Protein AF-A0A418XH33-F1 (afdb_monomer_lite)

Organism: NCBI:txid2338368

InterPro domains:
  IPR011990 Tetratricopeptide-like helical domain superfamily [G3DSA:1.25.40.10] (2-178)
  IPR011990 Tetratricopeptide-like helical domain superfamily [SSF48452] (6-177)
  IPR012944 RagB/SusD domain [PF07980] (113-177)

Sequence (178 aa):
GDNGSNGASCEALLPLMQDGDKTQGYGGSMFFVAALWDATMQTVTDKDAATTANTWSGMRVRPQFVEKFFTDPKVVVNKKASEIRAMNVDDRAILWGKGNSDGDRTLEIGANDKFVKGIATPKWNNNYSNGGTPHDSYNVDIDFFLFRVDEAYLNAAEAEMHLNGESSAKAKKYIDAL

Structure (mmCIF, N/CA/C/O backbone):
data_AF-A0A418XH33-F1
#
_entry.id   AF-A0A418XH33-F1
#
loop_
_atom_site.group_PDB
_atom_site.id
_atom_site.type_symbol
_atom_site.label_atom_id
_atom_site.label_alt_id
_atom_site.label_comp_id
_atom_site.label_asym_id
_atom_site.label_entity_id
_atom_site.label_seq_id
_atom_site.pdbx_PDB_ins_code
_atom_site.Cartn_x
_atom_site.Cartn_y
_atom_site.Cartn_z
_atom_site.occupancy
_atom_site.B_iso_or_equiv
_atom_site.auth_seq_id
_atom_site.auth_comp_id
_atom_site.auth_asym_id
_atom_site.auth_atom_id
_atom_site.pdbx_PDB_model_num
ATOM 1 N N . GLY A 1 1 ? -9.262 -7.742 -12.848 1.00 84.25 1 GLY A N 1
ATOM 2 C CA . GLY A 1 1 ? -8.398 -8.740 -12.173 1.00 84.25 1 GLY A CA 1
ATOM 3 C C . GLY A 1 1 ? -9.181 -9.681 -11.281 1.00 84.25 1 GLY A C 1
ATOM 4 O O . GLY A 1 1 ? -10.367 -9.882 -11.516 1.00 84.25 1 GLY A O 1
ATOM 5 N N . ASP A 1 2 ? -8.547 -10.263 -10.257 1.00 90.31 2 ASP A N 1
ATOM 6 C CA . ASP A 1 2 ? -9.192 -11.227 -9.347 1.00 90.31 2 ASP A CA 1
ATOM 7 C C . ASP A 1 2 ? -9.910 -10.577 -8.144 1.00 90.31 2 ASP A C 1
ATOM 9 O O . ASP A 1 2 ? -10.606 -11.283 -7.409 1.00 90.31 2 ASP A O 1
ATOM 13 N N . ASN A 1 3 ? -9.818 -9.246 -7.979 1.00 88.81 3 ASN A N 1
ATOM 14 C CA . ASN A 1 3 ? -10.439 -8.471 -6.890 1.00 88.81 3 ASN A CA 1
ATOM 15 C C . ASN A 1 3 ? -11.944 -8.742 -6.707 1.00 88.81 3 ASN A C 1
ATOM 17 O O . ASN A 1 3 ? -12.421 -8.798 -5.577 1.00 88.81 3 ASN A O 1
ATOM 21 N N . GLY A 1 4 ? -12.685 -8.943 -7.802 1.00 86.00 4 GLY A N 1
ATOM 22 C CA . GLY A 1 4 ? -14.125 -9.235 -7.779 1.00 86.00 4 GLY A CA 1
ATOM 23 C C . GLY A 1 4 ? -14.492 -10.699 -7.498 1.00 86.00 4 GLY A C 1
ATOM 24 O O . GLY A 1 4 ? -15.671 -11.026 -7.434 1.00 86.00 4 GLY A O 1
ATOM 25 N N . SER A 1 5 ? -13.505 -11.589 -7.362 1.00 85.56 5 SER A N 1
ATOM 26 C CA . SER A 1 5 ? -13.711 -13.044 -7.230 1.00 85.56 5 SER A CA 1
ATOM 27 C C . SER A 1 5 ? -13.022 -13.671 -6.017 1.00 85.56 5 SER A C 1
ATOM 29 O O . SER A 1 5 ? -13.222 -14.851 -5.732 1.00 85.56 5 SER A O 1
ATOM 31 N N . ASN A 1 6 ? -12.206 -12.895 -5.304 1.00 84.25 6 ASN A N 1
ATOM 32 C CA . ASN A 1 6 ? -11.509 -13.320 -4.097 1.00 84.25 6 ASN A CA 1
ATOM 33 C C . ASN A 1 6 ? -12.157 -12.691 -2.846 1.00 84.25 6 ASN A C 1
ATOM 35 O O . ASN A 1 6 ? -13.161 -11.978 -2.934 1.00 84.25 6 ASN A O 1
ATOM 39 N N . GLY A 1 7 ? -11.584 -12.948 -1.667 1.00 84.00 7 GLY A N 1
ATOM 40 C CA . GLY A 1 7 ? -12.094 -12.418 -0.395 1.00 84.00 7 GLY A CA 1
ATOM 41 C C . GLY A 1 7 ? -12.170 -10.885 -0.314 1.00 84.00 7 GLY A C 1
ATOM 42 O O . GLY A 1 7 ? -12.906 -10.373 0.523 1.00 84.00 7 GLY A O 1
ATOM 43 N N . ALA A 1 8 ? -11.482 -10.147 -1.195 1.00 88.12 8 ALA A N 1
ATOM 44 C CA . ALA A 1 8 ? -11.534 -8.685 -1.235 1.00 88.12 8 ALA A CA 1
ATOM 45 C C . ALA A 1 8 ? -12.908 -8.150 -1.683 1.00 88.12 8 ALA A C 1
ATOM 47 O O . ALA A 1 8 ? -13.309 -7.060 -1.276 1.00 88.12 8 ALA A O 1
ATOM 48 N N . SER A 1 9 ? -13.661 -8.931 -2.467 1.00 88.88 9 SER A N 1
ATOM 49 C CA . SER A 1 9 ? -15.021 -8.579 -2.903 1.00 88.88 9 SER A CA 1
ATOM 50 C C . SER A 1 9 ? -16.009 -8.416 -1.740 1.00 88.88 9 SER A C 1
ATOM 52 O O . SER A 1 9 ? -16.949 -7.635 -1.847 1.00 88.88 9 SER A O 1
ATOM 54 N N . CYS A 1 10 ? -15.773 -9.088 -0.607 1.00 90.44 10 CYS A N 1
ATOM 55 C CA . CYS A 1 10 ? -16.595 -8.954 0.597 1.00 90.44 10 CYS A CA 1
ATOM 56 C C . CYS A 1 10 ? -16.446 -7.582 1.272 1.00 90.44 10 CYS A C 1
ATOM 58 O O . CYS A 1 10 ? -17.305 -7.188 2.057 1.00 90.44 10 CYS A O 1
ATOM 60 N N . GLU A 1 11 ? -15.350 -6.875 0.997 1.00 92.31 11 GLU A N 1
ATOM 61 C CA . GLU A 1 11 ? -15.029 -5.594 1.621 1.00 92.31 11 GLU A CA 1
ATOM 62 C C . GLU A 1 11 ? -15.257 -4.399 0.678 1.00 92.31 11 GLU A C 1
ATOM 64 O O . GLU A 1 11 ? -15.454 -3.272 1.131 1.00 92.31 11 GLU A O 1
ATOM 69 N N . ALA A 1 12 ? -15.238 -4.628 -0.638 1.00 94.00 12 ALA A N 1
ATOM 70 C CA . ALA A 1 12 ? -15.395 -3.593 -1.654 1.00 94.00 12 ALA A CA 1
ATOM 71 C C . ALA A 1 12 ? -16.868 -3.178 -1.821 1.00 94.00 12 ALA A C 1
ATOM 73 O O . ALA A 1 12 ? -17.636 -3.834 -2.522 1.00 94.00 12 ALA A O 1
ATOM 74 N N . LEU A 1 13 ? -17.258 -2.051 -1.218 1.00 94.50 13 LEU A N 1
ATOM 75 C CA . LEU A 1 13 ? -18.619 -1.510 -1.336 1.00 94.50 13 LEU A CA 1
ATOM 76 C C . LEU A 1 13 ? -18.838 -0.769 -2.659 1.00 94.50 13 LEU A C 1
ATOM 78 O O . LEU A 1 13 ? -19.911 -0.859 -3.252 1.00 94.50 13 LEU A O 1
ATOM 82 N N . LEU A 1 14 ? -17.824 -0.033 -3.122 1.00 96.19 14 LEU A N 1
ATOM 83 C CA . LEU A 1 14 ? -17.845 0.656 -4.411 1.00 96.19 14 LEU A CA 1
ATOM 84 C C . LEU A 1 14 ? -16.472 0.550 -5.090 1.00 96.19 14 LEU A C 1
ATOM 86 O O . LEU A 1 14 ? -15.608 1.399 -4.857 1.00 96.19 14 LEU A O 1
ATOM 90 N N . PRO A 1 15 ? -16.242 -0.484 -5.915 1.00 95.19 15 PRO A N 1
ATOM 91 C CA . PRO A 1 15 ? -15.037 -0.586 -6.724 1.00 95.19 15 PRO A CA 1
ATOM 92 C C . PRO A 1 15 ? -15.162 0.245 -8.008 1.00 95.19 15 PRO A C 1
ATOM 94 O O . PRO A 1 15 ? -16.130 0.128 -8.760 1.00 95.19 15 PRO A O 1
ATOM 97 N N . LEU A 1 16 ? -14.147 1.057 -8.297 1.00 95.50 16 LEU A N 1
ATOM 98 C CA . LEU A 1 16 ? -13.911 1.593 -9.632 1.00 95.50 16 LEU A CA 1
ATOM 99 C C . LEU A 1 16 ? -13.116 0.546 -10.403 1.00 95.50 16 LEU A C 1
ATOM 101 O O . LEU A 1 16 ? -11.919 0.361 -10.164 1.00 95.50 16 LEU A O 1
ATOM 105 N N . MET A 1 17 ? -13.816 -0.164 -11.284 1.00 94.94 17 MET A N 1
ATOM 106 C CA . MET A 1 17 ? -13.242 -1.297 -11.997 1.00 94.94 17 MET A CA 1
ATOM 107 C C . MET A 1 17 ? -12.142 -0.847 -12.959 1.00 94.94 17 MET A C 1
ATOM 109 O O . MET A 1 17 ? -12.315 0.127 -13.699 1.00 94.94 17 MET A O 1
ATOM 113 N N . GLN A 1 18 ? -11.025 -1.562 -12.961 1.00 95.69 18 GLN A N 1
ATOM 114 C CA . GLN A 1 18 ? -9.922 -1.390 -13.903 1.00 95.69 18 GLN A CA 1
ATOM 115 C C . GLN A 1 18 ? -9.608 -2.736 -14.552 1.00 95.69 18 GLN A C 1
ATOM 117 O O . GLN A 1 18 ? -9.785 -3.796 -13.953 1.00 95.69 18 GLN A O 1
ATOM 122 N N . ASP A 1 19 ? -9.168 -2.698 -15.802 1.00 97.00 19 ASP A N 1
ATOM 123 C CA . ASP A 1 19 ? -8.836 -3.909 -16.543 1.00 97.00 19 ASP A CA 1
ATOM 124 C C . ASP A 1 19 ? -7.754 -3.586 -17.571 1.00 97.00 19 ASP A C 1
ATOM 126 O O . ASP A 1 19 ? -7.872 -2.603 -18.310 1.00 97.00 19 ASP A O 1
ATOM 130 N N . GLY A 1 20 ? -6.709 -4.411 -17.601 1.00 96.62 20 GLY A N 1
ATOM 131 C CA . GLY A 1 20 ? -5.541 -4.222 -18.451 1.00 96.62 20 GLY A CA 1
ATOM 132 C C . GLY A 1 20 ? -5.862 -4.257 -19.946 1.00 96.62 20 GLY A C 1
ATOM 133 O O . GLY A 1 20 ? -5.154 -3.633 -20.733 1.00 96.62 20 GLY A O 1
ATOM 134 N N . ASP A 1 21 ? -6.951 -4.911 -20.346 1.00 96.88 21 ASP A N 1
ATOM 135 C CA . ASP A 1 21 ? -7.394 -5.024 -21.738 1.00 96.88 21 ASP A CA 1
ATOM 136 C C . ASP A 1 21 ? -8.574 -4.082 -22.043 1.00 96.88 21 ASP A C 1
ATOM 138 O O . ASP A 1 21 ? -8.628 -3.448 -23.096 1.00 96.88 21 ASP A O 1
ATOM 142 N N . LYS A 1 22 ? -9.516 -3.926 -21.103 1.00 96.25 22 LYS A N 1
ATOM 143 C CA . LYS A 1 22 ? -10.811 -3.268 -21.370 1.00 96.25 22 LYS A CA 1
ATOM 144 C C . LYS A 1 22 ? -10.942 -1.851 -20.825 1.00 96.25 22 LYS A C 1
ATOM 146 O O . LYS A 1 22 ? -11.429 -0.967 -21.528 1.00 96.25 22 LYS A O 1
ATOM 151 N N . THR A 1 23 ? -10.551 -1.633 -19.572 1.00 96.06 23 THR A N 1
ATOM 152 C CA . THR A 1 23 ? -10.762 -0.367 -18.849 1.00 96.06 23 THR A CA 1
ATOM 153 C C . THR A 1 23 ? -9.409 0.210 -18.469 1.00 96.06 23 THR A C 1
ATOM 155 O O . THR A 1 23 ? -9.029 0.270 -17.299 1.00 96.06 23 THR A O 1
ATOM 158 N N . GLN A 1 24 ? -8.672 0.605 -19.503 1.00 95.69 24 GLN A N 1
ATOM 159 C CA . GLN A 1 24 ? -7.330 1.156 -19.387 1.00 95.69 24 GLN A CA 1
ATOM 160 C C . GLN A 1 24 ? -7.371 2.632 -18.979 1.00 95.69 24 GLN A C 1
ATOM 162 O O . GLN A 1 24 ? -8.267 3.389 -19.363 1.00 95.69 24 GLN A O 1
ATOM 167 N N . GLY A 1 25 ? -6.355 3.075 -18.244 1.00 93.56 25 GLY A N 1
ATOM 168 C CA . GLY A 1 25 ? -6.212 4.483 -17.904 1.00 93.56 25 GLY A CA 1
ATOM 169 C C . GLY A 1 25 ? -5.036 4.757 -16.980 1.00 93.56 25 GLY A C 1
ATOM 170 O O . GLY A 1 25 ? -4.841 4.087 -15.972 1.00 93.56 25 GLY A O 1
ATOM 171 N N . TYR A 1 26 ? -4.273 5.803 -17.293 1.00 95.25 26 TYR A N 1
ATOM 172 C CA . TYR A 1 26 ? -3.110 6.199 -16.497 1.00 95.25 26 TYR A CA 1
ATOM 173 C C . TYR A 1 26 ? -3.476 6.813 -15.146 1.00 95.25 26 TYR A C 1
ATOM 175 O O . TYR A 1 26 ? -2.700 6.693 -14.210 1.00 95.25 26 TYR A O 1
ATOM 183 N N . GLY A 1 27 ? -4.633 7.476 -15.050 1.00 94.31 27 GLY A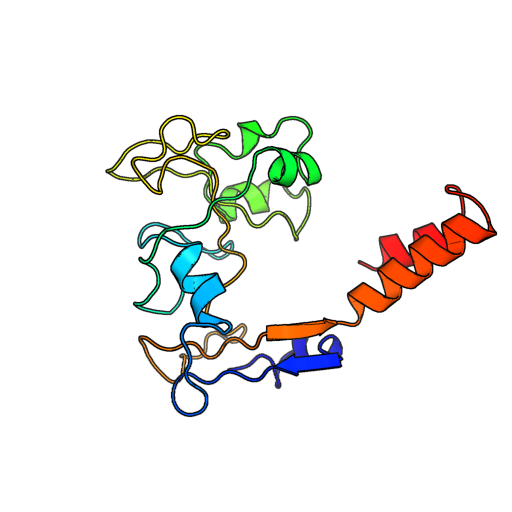 N 1
ATOM 184 C CA . GLY A 1 27 ? -5.084 8.176 -13.841 1.00 94.31 27 GLY A CA 1
ATOM 185 C C . GLY A 1 27 ? -5.855 7.311 -12.841 1.00 94.31 27 GLY A C 1
ATOM 186 O O . GLY A 1 27 ? -6.246 7.819 -11.795 1.00 94.31 27 GLY A O 1
ATOM 187 N N . GLY A 1 28 ? -6.106 6.039 -13.168 1.00 94.19 28 GLY A N 1
ATOM 188 C CA . GLY A 1 28 ? -6.743 5.079 -12.267 1.00 94.19 28 GLY A CA 1
ATOM 189 C C . GLY A 1 28 ? -5.721 4.350 -11.395 1.00 94.19 28 GLY A C 1
ATOM 190 O O . GLY A 1 28 ? -4.707 4.919 -10.987 1.00 94.19 28 GLY A O 1
ATOM 191 N N . SER A 1 29 ? -5.946 3.059 -11.149 1.00 95.81 29 SER A N 1
ATOM 192 C CA . SER A 1 29 ? -5.041 2.234 -10.334 1.00 95.81 29 SER A CA 1
ATOM 193 C C . SER A 1 29 ? -3.613 2.170 -10.875 1.00 95.81 29 SER A C 1
ATOM 195 O O . SER A 1 29 ? -2.669 2.015 -10.099 1.00 95.81 29 SER A O 1
ATOM 197 N N . MET A 1 30 ? -3.443 2.364 -12.189 1.00 96.50 30 MET A N 1
ATOM 198 C CA . MET A 1 30 ? -2.132 2.474 -12.822 1.00 96.50 30 MET A CA 1
ATOM 199 C C . MET A 1 30 ? -1.256 3.523 -12.139 1.00 96.50 30 MET A C 1
ATOM 201 O O . MET A 1 30 ? -0.102 3.242 -11.834 1.00 96.50 30 MET A O 1
ATOM 205 N N . PHE A 1 31 ? -1.804 4.708 -11.853 1.00 96.75 31 PHE A N 1
ATOM 206 C CA . PHE A 1 31 ? -1.052 5.789 -11.223 1.00 96.75 31 PHE A CA 1
ATOM 207 C C . PHE A 1 31 ? -0.455 5.352 -9.886 1.00 96.75 31 PHE A C 1
ATOM 209 O O . PHE A 1 31 ? 0.720 5.596 -9.616 1.00 96.75 31 PHE A O 1
ATOM 216 N N . PHE A 1 32 ? -1.251 4.664 -9.066 1.00 94.88 32 PHE A N 1
ATOM 217 C CA . PHE A 1 32 ? -0.817 4.213 -7.751 1.00 94.88 32 PHE A CA 1
ATOM 218 C C . PHE A 1 32 ? 0.263 3.130 -7.822 1.00 94.88 32 PHE A C 1
ATOM 220 O O . PHE A 1 32 ? 1.134 3.103 -6.960 1.00 94.88 32 PHE A O 1
ATOM 227 N N . VAL A 1 33 ? 0.262 2.263 -8.837 1.00 95.81 33 VAL A N 1
ATOM 228 C CA . VAL A 1 33 ? 1.366 1.311 -9.031 1.00 95.81 33 VAL A CA 1
ATOM 229 C C . VAL A 1 33 ? 2.582 2.036 -9.608 1.00 95.81 33 VAL A C 1
ATOM 231 O O . VAL A 1 33 ? 3.647 2.071 -9.001 1.00 95.81 33 VAL A O 1
ATOM 234 N N . ALA A 1 34 ? 2.435 2.684 -10.756 1.00 96.19 34 ALA A N 1
ATOM 235 C CA . ALA A 1 34 ? 3.558 3.218 -11.511 1.00 96.19 34 ALA A CA 1
ATOM 236 C C . ALA A 1 34 ? 4.320 4.336 -10.774 1.00 96.19 34 ALA A C 1
ATOM 238 O O . ALA A 1 34 ? 5.551 4.385 -10.823 1.00 96.19 34 ALA A O 1
ATOM 239 N N . ALA A 1 35 ? 3.618 5.216 -10.050 1.00 96.50 35 ALA A N 1
ATOM 240 C CA . ALA A 1 35 ? 4.246 6.336 -9.353 1.00 96.50 35 ALA A CA 1
ATOM 241 C C . ALA A 1 35 ? 4.973 5.933 -8.060 1.00 96.50 35 ALA A C 1
ATOM 243 O O . ALA A 1 35 ? 5.845 6.682 -7.623 1.00 96.50 35 ALA A O 1
ATOM 244 N N . LEU A 1 36 ? 4.626 4.802 -7.436 1.00 96.12 36 LEU A N 1
ATOM 245 C CA . LEU A 1 36 ? 5.134 4.385 -6.117 1.00 96.12 36 LEU A CA 1
ATOM 246 C C . LEU A 1 36 ? 6.208 3.288 -6.189 1.00 96.12 36 LEU A C 1
ATOM 248 O O . LEU A 1 36 ? 6.642 2.795 -5.146 1.00 96.12 36 LEU A O 1
ATOM 252 N N . TRP A 1 37 ? 6.647 2.927 -7.395 1.00 95.94 37 TRP A N 1
ATOM 253 C CA . TRP A 1 37 ? 7.579 1.830 -7.641 1.00 95.94 37 TRP A CA 1
ATOM 254 C C . TRP A 1 37 ? 8.821 2.254 -8.423 1.00 95.94 37 TRP A C 1
ATOM 256 O O . TRP A 1 37 ? 8.790 3.209 -9.194 1.00 95.94 37 TRP A O 1
ATOM 266 N N . ASP A 1 38 ? 9.885 1.471 -8.236 1.00 94.31 38 ASP A N 1
ATOM 267 C CA . ASP A 1 38 ? 10.963 1.287 -9.204 1.00 94.31 38 ASP A CA 1
ATOM 268 C C . ASP A 1 38 ? 11.151 -0.219 -9.480 1.00 94.31 38 ASP A C 1
ATOM 270 O O . ASP A 1 38 ? 10.655 -1.068 -8.732 1.00 94.31 38 ASP A O 1
ATOM 274 N N . ALA A 1 39 ? 11.891 -0.560 -10.539 1.00 92.69 39 ALA A N 1
ATOM 275 C CA . ALA A 1 39 ? 12.058 -1.942 -11.002 1.00 92.69 39 ALA A CA 1
ATOM 276 C C . ALA A 1 39 ? 12.785 -2.881 -10.015 1.00 92.69 39 ALA A C 1
ATOM 278 O O . ALA A 1 39 ? 12.774 -4.093 -10.212 1.00 92.69 39 ALA A O 1
ATOM 279 N N . THR A 1 40 ? 13.436 -2.352 -8.974 1.00 95.00 40 THR A N 1
ATOM 280 C CA . THR A 1 40 ? 14.161 -3.151 -7.968 1.00 95.00 40 THR A CA 1
ATOM 281 C C . THR A 1 40 ? 13.313 -3.493 -6.744 1.00 95.00 40 THR A C 1
ATOM 283 O O . THR A 1 40 ? 13.729 -4.297 -5.905 1.00 95.00 40 THR A O 1
ATOM 286 N N . MET A 1 41 ? 12.135 -2.880 -6.625 1.00 97.69 41 MET A N 1
ATOM 287 C CA . MET A 1 41 ? 11.223 -3.094 -5.511 1.00 97.69 41 MET A CA 1
ATOM 288 C C . MET A 1 41 ? 10.528 -4.451 -5.600 1.00 97.69 41 MET A C 1
ATOM 290 O O . MET A 1 41 ? 10.312 -4.995 -6.682 1.00 97.69 41 MET A O 1
ATOM 294 N N . GLN A 1 42 ? 10.152 -4.984 -4.438 1.00 98.31 42 GLN A N 1
ATOM 295 C CA . GLN A 1 42 ? 9.373 -6.213 -4.328 1.00 98.31 42 GLN A CA 1
ATOM 296 C C . GLN A 1 42 ? 8.246 -6.057 -3.297 1.00 98.31 42 GLN A C 1
ATOM 298 O O . GLN A 1 42 ? 8.353 -5.274 -2.347 1.00 98.31 42 GLN A O 1
ATOM 303 N N . THR A 1 43 ? 7.166 -6.817 -3.475 1.00 98.19 43 THR A N 1
ATOM 304 C CA . THR A 1 43 ? 6.062 -6.927 -2.518 1.00 98.19 43 THR A CA 1
ATOM 305 C C . THR A 1 43 ? 6.519 -7.611 -1.222 1.00 98.19 43 THR A C 1
ATOM 307 O O . THR A 1 43 ? 7.632 -8.124 -1.110 1.00 98.19 43 THR A O 1
ATOM 310 N N . VAL A 1 44 ? 5.629 -7.680 -0.227 1.00 98.06 44 VAL A N 1
ATOM 311 C CA . VAL A 1 44 ? 5.858 -8.457 1.010 1.00 98.06 44 VAL A CA 1
ATOM 312 C C . VAL A 1 44 ? 6.020 -9.966 0.771 1.00 98.06 44 VAL A C 1
ATOM 314 O O . VAL A 1 44 ? 6.476 -10.667 1.666 1.00 98.06 44 VAL A O 1
ATOM 317 N N . THR A 1 45 ? 5.659 -10.457 -0.418 1.00 97.00 45 THR A N 1
ATOM 318 C CA . THR A 1 45 ? 5.820 -11.849 -0.868 1.00 97.00 45 THR A CA 1
ATOM 319 C C . THR A 1 45 ? 6.913 -11.995 -1.931 1.00 97.00 45 THR A C 1
ATOM 321 O O . THR A 1 45 ? 6.908 -12.954 -2.698 1.00 97.00 45 THR A O 1
ATOM 324 N N . ASP A 1 46 ? 7.835 -11.028 -1.993 1.00 97.44 46 ASP A N 1
ATOM 325 C CA . ASP A 1 46 ? 8.998 -11.002 -2.886 1.00 97.44 46 ASP A CA 1
ATOM 326 C C . ASP A 1 46 ? 8.666 -11.044 -4.398 1.00 97.44 46 ASP A C 1
ATOM 328 O O . ASP A 1 46 ? 9.510 -11.415 -5.217 1.00 97.44 46 ASP A O 1
ATOM 332 N N . LYS A 1 47 ? 7.460 -10.610 -4.794 1.00 97.25 47 LYS A N 1
ATOM 333 C CA . LYS A 1 47 ? 7.060 -10.440 -6.207 1.00 97.25 47 LYS A CA 1
ATOM 334 C C . LYS A 1 47 ? 7.373 -9.035 -6.715 1.00 97.25 47 LYS A C 1
ATOM 336 O O . LYS A 1 47 ? 7.454 -8.104 -5.920 1.00 97.25 47 LYS A O 1
ATOM 341 N N . ASP A 1 48 ? 7.512 -8.863 -8.026 1.00 96.88 48 ASP A N 1
ATOM 342 C CA . ASP A 1 48 ? 7.554 -7.531 -8.639 1.00 96.88 48 ASP A CA 1
ATOM 343 C C . ASP A 1 48 ? 6.154 -6.872 -8.652 1.00 96.88 48 ASP A C 1
ATOM 345 O O . ASP A 1 48 ? 5.209 -7.344 -8.013 1.00 96.88 48 ASP A O 1
ATOM 349 N N . ALA A 1 49 ? 6.005 -5.750 -9.357 1.00 96.81 49 ALA A N 1
ATOM 350 C CA . ALA A 1 49 ? 4.733 -5.034 -9.458 1.00 96.81 49 ALA A CA 1
ATOM 351 C C . ALA A 1 49 ? 3.684 -5.727 -10.355 1.00 96.81 49 ALA A C 1
ATOM 353 O O . ALA A 1 49 ? 2.544 -5.263 -10.385 1.00 96.81 49 ALA A O 1
ATOM 354 N N . ALA A 1 50 ? 4.056 -6.783 -11.092 1.00 96.75 50 ALA A N 1
ATOM 355 C CA . ALA A 1 50 ? 3.280 -7.431 -12.155 1.00 96.75 50 ALA A CA 1
ATOM 356 C C . ALA A 1 50 ? 2.805 -6.470 -13.267 1.00 96.75 50 ALA A C 1
ATOM 358 O O . ALA A 1 50 ? 1.710 -6.595 -13.815 1.00 96.75 50 ALA A O 1
ATOM 359 N N . THR A 1 51 ? 3.638 -5.479 -13.584 1.00 96.69 51 THR A N 1
ATOM 360 C CA . THR A 1 51 ? 3.470 -4.565 -14.720 1.00 96.69 51 THR A CA 1
ATOM 361 C C . THR A 1 51 ? 4.820 -3.969 -15.117 1.00 96.69 51 THR A C 1
ATOM 363 O O . THR A 1 51 ? 5.666 -3.701 -14.261 1.00 96.69 51 THR A O 1
ATOM 366 N N . THR A 1 52 ? 5.009 -3.699 -16.408 1.00 96.00 52 THR A N 1
ATOM 367 C CA . THR A 1 52 ? 6.169 -2.966 -16.937 1.00 96.00 52 THR A CA 1
ATOM 368 C C . THR A 1 52 ? 6.102 -1.449 -16.703 1.00 96.00 52 THR A C 1
ATOM 370 O O . THR A 1 52 ? 7.076 -0.744 -16.956 1.00 96.00 52 THR A O 1
ATOM 373 N N . ALA A 1 53 ? 4.967 -0.915 -16.237 1.00 94.00 53 ALA A N 1
ATOM 374 C CA . ALA A 1 53 ? 4.785 0.513 -15.959 1.00 94.00 53 ALA A CA 1
ATOM 375 C C . ALA A 1 53 ? 5.396 0.964 -14.613 1.00 94.00 53 ALA A C 1
ATOM 377 O O . ALA A 1 53 ? 5.319 2.135 -14.252 1.00 94.00 53 ALA A O 1
ATOM 378 N N . ASN A 1 54 ? 6.040 0.061 -13.872 1.00 90.19 54 ASN A N 1
ATOM 379 C CA . ASN A 1 54 ? 6.578 0.251 -12.519 1.00 90.19 54 ASN A CA 1
ATOM 380 C C . ASN A 1 54 ? 7.838 1.140 -12.419 1.00 90.19 54 ASN A C 1
ATOM 382 O O . ASN A 1 54 ? 8.681 0.925 -11.549 1.00 90.19 54 ASN A O 1
ATOM 386 N N . THR A 1 55 ? 7.996 2.112 -13.318 1.00 88.38 55 THR A N 1
ATOM 387 C CA . THR A 1 55 ? 9.199 2.950 -13.415 1.00 88.38 55 THR A CA 1
ATOM 388 C C . THR A 1 55 ? 8.921 4.451 -13.426 1.00 88.38 55 THR A C 1
ATOM 390 O O . THR A 1 55 ? 9.881 5.221 -13.489 1.00 88.38 55 THR A O 1
ATOM 393 N N . TRP A 1 56 ? 7.668 4.916 -13.288 1.00 95.19 56 TRP A N 1
ATOM 394 C CA . TRP A 1 56 ? 7.408 6.366 -13.210 1.00 95.19 56 TRP A CA 1
ATOM 395 C C . TRP A 1 56 ? 8.050 6.991 -11.971 1.00 95.19 56 TRP A C 1
ATOM 397 O O . TRP A 1 56 ? 8.481 8.140 -12.036 1.00 95.19 56 TRP A O 1
ATOM 407 N N . SER A 1 57 ? 8.166 6.224 -10.879 1.00 93.94 57 SER A N 1
ATOM 408 C CA . SER A 1 57 ? 9.096 6.501 -9.778 1.00 93.94 57 SER A CA 1
ATOM 409 C C . SER A 1 57 ? 8.990 7.933 -9.228 1.00 93.94 57 SER A C 1
ATOM 411 O O . SER A 1 57 ? 9.984 8.652 -9.108 1.00 93.94 57 SER A O 1
ATOM 413 N N . GLY A 1 58 ? 7.777 8.392 -8.917 1.00 92.81 58 GLY A N 1
ATOM 414 C CA . GLY A 1 58 ? 7.533 9.774 -8.489 1.00 92.81 58 GLY A CA 1
ATOM 415 C C . GLY A 1 58 ? 7.337 9.925 -6.980 1.00 92.81 58 GLY A C 1
ATOM 416 O O . GLY A 1 58 ? 7.969 10.757 -6.319 1.00 92.81 58 GLY A O 1
ATOM 417 N N . MET A 1 59 ? 6.435 9.120 -6.426 1.00 95.44 59 MET A N 1
ATOM 418 C CA . MET A 1 59 ? 5.871 9.292 -5.095 1.00 95.44 59 MET A CA 1
ATOM 419 C C . MET A 1 59 ? 6.605 8.468 -4.040 1.00 95.44 59 MET A C 1
ATOM 421 O O . MET A 1 59 ? 6.911 7.296 -4.217 1.00 95.44 59 MET A O 1
ATOM 425 N N . ARG A 1 60 ? 6.848 9.091 -2.891 1.00 96.19 60 ARG A N 1
ATOM 426 C CA . ARG A 1 60 ? 7.411 8.459 -1.696 1.00 96.19 60 ARG A CA 1
ATOM 427 C C . ARG A 1 60 ? 6.528 8.801 -0.511 1.00 96.19 60 ARG A C 1
ATOM 429 O O . ARG A 1 60 ? 5.820 9.811 -0.536 1.00 96.19 60 ARG A O 1
ATOM 436 N N . VAL A 1 61 ? 6.563 7.971 0.522 1.00 96.94 61 VAL A N 1
ATOM 437 C CA . VAL A 1 61 ? 5.872 8.279 1.771 1.00 96.94 61 VAL A CA 1
ATOM 438 C C . VAL A 1 61 ? 6.696 9.275 2.579 1.00 96.94 61 VAL A C 1
ATOM 440 O O . VAL A 1 61 ? 7.927 9.281 2.528 1.00 96.94 61 VAL A O 1
ATOM 443 N N . ARG A 1 62 ? 6.012 10.135 3.334 1.00 96.44 62 ARG A N 1
ATOM 444 C CA . ARG A 1 62 ? 6.675 11.021 4.292 1.00 96.44 62 ARG A CA 1
ATOM 445 C C . ARG A 1 62 ? 7.031 10.249 5.570 1.00 96.44 62 ARG A C 1
ATOM 447 O O . ARG A 1 62 ? 6.305 9.315 5.914 1.00 96.44 62 ARG A O 1
ATOM 454 N N . PRO A 1 63 ? 8.058 10.667 6.324 1.00 97.38 63 PRO A N 1
ATOM 455 C CA . PRO A 1 63 ? 8.387 10.080 7.624 1.00 97.38 63 PRO A CA 1
ATOM 456 C C . PRO A 1 63 ? 7.189 9.955 8.569 1.00 97.38 63 PRO A C 1
ATOM 458 O O . PRO A 1 63 ? 7.016 8.913 9.190 1.00 97.38 63 PRO A O 1
ATOM 461 N N . GLN A 1 64 ? 6.294 10.949 8.587 1.00 97.94 64 GLN A N 1
ATOM 462 C CA . GLN A 1 64 ? 5.107 10.950 9.453 1.00 97.94 64 GLN A CA 1
ATOM 463 C C . GLN A 1 64 ? 4.117 9.824 9.125 1.00 97.94 64 GLN A C 1
ATOM 465 O O . GLN A 1 64 ? 3.293 9.460 9.960 1.00 97.94 64 GLN A O 1
ATOM 470 N N . PHE A 1 65 ? 4.173 9.276 7.907 1.00 98.19 65 PHE A N 1
ATOM 471 C CA . PHE A 1 65 ? 3.426 8.072 7.555 1.00 98.19 65 PHE A CA 1
ATOM 472 C C . PHE A 1 65 ? 4.079 6.823 8.160 1.00 98.19 65 PHE A C 1
ATOM 474 O O . PHE A 1 65 ? 3.381 5.963 8.685 1.00 98.19 65 PHE A O 1
ATOM 481 N N . VAL A 1 66 ? 5.413 6.738 8.147 1.00 98.44 66 VAL A N 1
ATOM 482 C CA . VAL A 1 66 ? 6.168 5.634 8.769 1.00 98.44 66 VAL A CA 1
ATOM 483 C C . VAL A 1 66 ? 5.971 5.628 10.290 1.00 98.44 66 VAL A C 1
ATOM 485 O O . VAL A 1 66 ? 5.786 4.567 10.883 1.00 98.44 66 VAL A O 1
ATOM 488 N N . GLU A 1 67 ? 5.909 6.810 10.907 1.00 98.25 67 GLU A N 1
ATOM 489 C CA . GLU A 1 67 ? 5.632 7.005 12.340 1.00 98.25 67 GLU A CA 1
ATOM 490 C C . GLU A 1 67 ? 4.260 6.474 12.786 1.00 98.25 67 GLU A C 1
ATOM 492 O O . GLU A 1 67 ? 4.048 6.252 13.975 1.00 98.25 67 GLU A O 1
ATOM 497 N N . LYS A 1 68 ? 3.318 6.231 11.860 1.00 98.06 68 LYS A N 1
ATOM 498 C CA . LYS A 1 68 ? 2.039 5.580 12.197 1.00 98.06 68 LYS A CA 1
ATOM 499 C C . LYS A 1 68 ? 2.195 4.106 12.556 1.00 98.06 68 LYS A C 1
ATOM 501 O O . LYS A 1 68 ? 1.328 3.571 13.234 1.00 98.06 68 LYS A O 1
ATOM 506 N N . PHE A 1 69 ? 3.283 3.476 12.120 1.00 98.25 69 PHE A N 1
ATOM 507 C CA . PHE A 1 69 ? 3.551 2.057 12.346 1.00 98.25 69 PHE A CA 1
ATOM 508 C C . PHE A 1 69 ? 4.722 1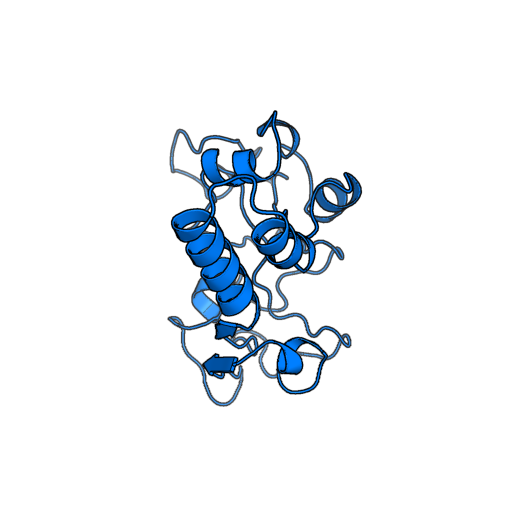.826 13.302 1.00 98.25 69 PHE A C 1
ATOM 510 O O . PHE A 1 69 ? 4.739 0.829 14.014 1.00 98.25 69 PHE A O 1
ATOM 517 N N . PHE A 1 70 ? 5.708 2.728 13.332 1.00 98.19 70 PHE A N 1
ATOM 518 C CA . PHE A 1 70 ? 6.945 2.532 14.086 1.00 98.19 70 PHE A CA 1
ATOM 519 C C . PHE A 1 70 ? 7.278 3.747 14.949 1.00 98.19 70 PHE A C 1
ATOM 521 O O . PHE A 1 70 ? 7.390 4.858 14.439 1.00 98.19 70 PHE A O 1
ATOM 528 N N . THR A 1 71 ? 7.541 3.516 16.239 1.00 96.56 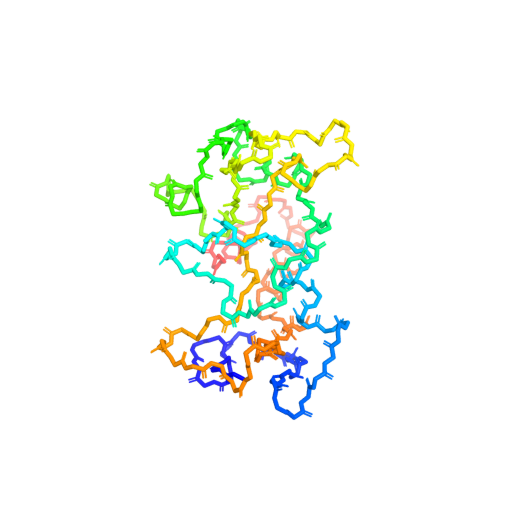71 THR A N 1
ATOM 529 C CA . THR A 1 71 ? 8.053 4.555 17.149 1.00 96.56 71 THR A CA 1
ATOM 530 C C . THR A 1 71 ? 9.409 5.098 16.690 1.00 96.56 71 THR A C 1
ATOM 532 O O . THR A 1 71 ? 9.643 6.300 16.770 1.00 96.56 71 THR A O 1
ATOM 535 N N . ASP A 1 72 ? 10.295 4.225 16.190 1.00 97.50 72 ASP A N 1
ATOM 536 C CA . ASP A 1 72 ? 11.503 4.632 15.465 1.00 97.50 72 ASP A CA 1
ATOM 537 C C . ASP A 1 72 ? 11.317 4.382 13.960 1.00 97.50 72 ASP A C 1
ATOM 539 O O . ASP A 1 72 ? 11.520 3.258 13.489 1.00 97.50 72 ASP A O 1
ATOM 543 N N . PRO A 1 73 ? 10.962 5.409 13.170 1.00 97.50 73 PRO A N 1
ATOM 544 C CA . PRO A 1 73 ? 10.738 5.250 11.739 1.00 97.50 73 PRO A CA 1
ATOM 545 C C . PRO A 1 73 ? 12.016 4.928 10.952 1.00 97.50 73 PRO A C 1
ATOM 547 O O . PRO A 1 73 ? 11.922 4.485 9.810 1.00 97.50 73 PRO A O 1
ATOM 550 N N . LYS A 1 74 ? 13.224 5.092 11.516 1.00 97.88 74 LYS A N 1
ATOM 551 C CA . LYS A 1 74 ? 14.466 4.714 10.815 1.00 97.88 74 LYS A CA 1
ATOM 552 C C . LYS A 1 74 ? 14.621 3.206 10.671 1.00 97.88 74 LYS A C 1
ATOM 554 O O . LYS A 1 74 ? 15.391 2.767 9.819 1.00 97.88 74 LYS A O 1
ATOM 559 N N . VAL A 1 75 ? 13.871 2.416 11.440 1.00 98.12 75 VAL A N 1
ATOM 560 C CA . VAL A 1 75 ? 13.943 0.951 11.409 1.00 98.12 75 VAL A CA 1
ATOM 561 C C . VAL A 1 75 ? 13.648 0.363 10.027 1.00 98.12 75 VAL A C 1
ATOM 563 O O . VAL A 1 75 ? 14.146 -0.713 9.709 1.00 98.12 75 VAL A O 1
ATOM 566 N N . VAL A 1 76 ? 12.880 1.065 9.187 1.00 98.44 76 VAL A N 1
ATOM 567 C CA . VAL A 1 76 ? 12.531 0.595 7.837 1.00 98.44 76 VAL A CA 1
ATOM 568 C C . VAL A 1 76 ? 13.641 0.839 6.813 1.00 98.44 76 VAL A C 1
ATOM 570 O O . VAL A 1 76 ? 13.629 0.232 5.744 1.00 98.44 76 VAL A O 1
ATOM 573 N N . VAL A 1 77 ? 14.606 1.716 7.109 1.00 98.25 77 VAL A N 1
ATOM 574 C CA . VAL A 1 77 ? 15.714 2.032 6.199 1.00 98.25 77 VAL A CA 1
ATOM 575 C C . VAL A 1 77 ? 16.562 0.783 5.965 1.00 98.25 77 VAL A C 1
ATOM 577 O O . VAL A 1 77 ? 16.843 0.012 6.879 1.00 98.25 77 VAL A O 1
ATOM 580 N N . ASN A 1 78 ? 16.977 0.588 4.715 1.00 98.12 78 ASN A N 1
ATOM 581 C CA . ASN A 1 78 ? 17.726 -0.566 4.223 1.00 98.12 78 ASN A CA 1
ATOM 582 C C . ASN A 1 78 ? 16.996 -1.917 4.298 1.00 98.12 78 ASN A C 1
ATOM 584 O O . ASN A 1 78 ? 17.635 -2.940 4.046 1.00 98.12 78 ASN A O 1
ATOM 588 N N . LYS A 1 79 ? 15.680 -1.931 4.558 1.00 98.62 79 LYS A N 1
ATOM 589 C CA . LYS A 1 79 ? 14.857 -3.148 4.590 1.00 98.62 79 LYS A CA 1
ATOM 590 C C . LYS A 1 79 ? 13.923 -3.280 3.388 1.00 98.62 79 LYS A C 1
ATOM 592 O O . LYS A 1 79 ? 13.325 -2.305 2.925 1.00 98.62 79 LYS A O 1
ATOM 597 N N . LYS A 1 80 ? 13.770 -4.510 2.903 1.00 98.62 80 LYS A N 1
ATOM 598 C CA . LYS A 1 80 ? 12.726 -4.925 1.961 1.00 98.62 80 LYS A CA 1
ATOM 599 C C . LYS A 1 80 ? 11.358 -4.970 2.644 1.00 98.62 80 LYS A C 1
ATOM 601 O O . LYS A 1 80 ? 11.257 -5.032 3.868 1.00 98.62 80 LYS A O 1
ATOM 606 N N . ALA A 1 81 ? 10.301 -5.030 1.840 1.00 98.62 81 ALA A N 1
ATOM 607 C CA . ALA A 1 81 ? 8.937 -5.174 2.342 1.00 98.62 81 ALA A CA 1
ATOM 608 C C . ALA A 1 81 ? 8.727 -6.478 3.134 1.00 98.62 81 ALA A C 1
ATOM 610 O O . ALA A 1 81 ? 8.075 -6.454 4.176 1.00 98.62 81 ALA A O 1
ATOM 611 N N . SER A 1 82 ? 9.312 -7.596 2.691 1.00 98.62 82 SER A N 1
ATOM 612 C CA . SER A 1 82 ? 9.267 -8.886 3.396 1.00 98.62 82 SER A CA 1
ATOM 613 C C . SER A 1 82 ? 9.977 -8.838 4.758 1.00 98.62 82 SER A C 1
ATOM 615 O O . SER A 1 82 ? 9.462 -9.359 5.746 1.00 98.62 82 SER A O 1
ATOM 617 N N . GLU A 1 83 ? 11.105 -8.131 4.859 1.00 98.75 83 GLU A N 1
ATOM 618 C CA . GLU A 1 83 ? 11.822 -7.931 6.128 1.00 98.75 83 GLU A CA 1
ATOM 619 C C . GLU A 1 83 ? 11.039 -7.048 7.108 1.00 98.75 83 GLU A C 1
ATOM 621 O O . GLU A 1 83 ? 11.041 -7.314 8.307 1.00 98.75 83 GLU A O 1
ATOM 626 N N . ILE A 1 84 ? 10.355 -6.012 6.609 1.00 98.62 84 ILE A N 1
ATOM 627 C CA . ILE A 1 84 ? 9.485 -5.149 7.424 1.00 98.62 84 ILE A CA 1
ATOM 628 C C . ILE A 1 84 ? 8.249 -5.933 7.887 1.00 98.62 84 ILE A C 1
ATOM 630 O O . ILE A 1 84 ? 7.891 -5.865 9.060 1.00 98.62 84 ILE A O 1
ATOM 634 N N . ARG A 1 85 ? 7.647 -6.749 7.009 1.00 98.38 85 ARG A N 1
ATOM 635 C CA . ARG A 1 85 ? 6.553 -7.667 7.369 1.00 98.38 85 ARG A CA 1
ATOM 636 C C . ARG A 1 85 ? 6.960 -8.626 8.486 1.00 98.38 85 ARG A C 1
ATOM 638 O O . ARG A 1 85 ? 6.200 -8.818 9.428 1.00 98.38 85 ARG A O 1
ATOM 645 N N . ALA A 1 86 ? 8.164 -9.189 8.410 1.00 98.44 86 ALA A N 1
ATOM 646 C CA . ALA A 1 86 ? 8.678 -10.129 9.405 1.00 98.44 86 ALA A CA 1
ATOM 647 C C . ALA A 1 86 ? 8.873 -9.512 10.804 1.00 98.44 86 ALA A C 1
ATOM 649 O O . ALA A 1 86 ? 9.028 -10.249 11.774 1.00 98.44 86 ALA A O 1
ATOM 650 N N . MET A 1 87 ? 8.829 -8.179 10.936 1.00 97.88 87 MET A N 1
ATOM 651 C CA . MET A 1 87 ? 8.825 -7.511 12.242 1.00 97.88 87 MET A CA 1
ATOM 652 C C . MET A 1 87 ? 7.500 -7.690 13.000 1.00 97.88 87 MET A C 1
ATOM 654 O O . MET A 1 87 ? 7.464 -7.413 14.195 1.00 97.88 87 MET A O 1
ATOM 658 N N . ASN A 1 88 ? 6.438 -8.151 12.324 1.00 97.12 88 ASN A N 1
ATOM 659 C CA . ASN A 1 88 ? 5.140 -8.489 12.913 1.00 97.12 88 ASN A CA 1
ATOM 660 C C . ASN A 1 88 ? 4.524 -7.348 13.748 1.00 97.12 88 ASN A C 1
ATOM 662 O O . ASN A 1 88 ? 4.055 -7.562 14.865 1.00 97.12 88 ASN A O 1
ATOM 666 N N . VAL A 1 89 ? 4.590 -6.124 13.214 1.00 97.06 89 VAL A N 1
ATOM 667 C CA . VAL A 1 89 ? 4.077 -4.915 13.879 1.00 97.06 89 VAL A CA 1
ATOM 668 C C . VAL A 1 89 ? 2.638 -4.622 13.468 1.00 97.06 89 VAL A C 1
ATOM 670 O O . VAL A 1 89 ? 1.768 -4.514 14.322 1.00 97.06 89 VAL A O 1
ATOM 673 N N . ASP A 1 90 ? 2.391 -4.492 12.164 1.00 97.75 90 ASP A N 1
ATOM 674 C CA . ASP A 1 90 ? 1.071 -4.226 11.594 1.00 97.75 90 ASP A CA 1
ATOM 675 C C . ASP A 1 90 ? 1.062 -4.680 10.129 1.00 97.75 90 ASP A C 1
ATOM 677 O O . ASP A 1 90 ? 1.963 -4.343 9.352 1.00 97.75 90 ASP A O 1
ATOM 681 N N . ASP A 1 91 ? 0.035 -5.424 9.726 1.00 97.69 91 ASP A N 1
ATOM 682 C CA . ASP A 1 91 ? -0.084 -5.945 8.368 1.00 97.69 91 ASP A CA 1
ATOM 683 C C . ASP A 1 91 ? -0.302 -4.852 7.305 1.00 97.69 91 ASP A C 1
ATOM 685 O O . ASP A 1 91 ? -0.116 -5.078 6.106 1.00 97.69 91 ASP A O 1
ATOM 689 N N . ARG A 1 92 ? -0.646 -3.635 7.718 1.00 98.00 92 ARG A N 1
ATOM 690 C CA . ARG A 1 92 ? -0.811 -2.462 6.852 1.00 98.00 92 ARG A CA 1
ATOM 691 C C . ARG A 1 92 ? 0.504 -1.704 6.655 1.00 98.00 92 ARG A C 1
ATOM 693 O O . ARG A 1 92 ? 0.573 -0.855 5.762 1.00 98.00 92 ARG A O 1
ATOM 700 N N . ALA A 1 93 ? 1.562 -2.038 7.404 1.00 98.25 93 ALA A N 1
ATOM 701 C CA . ALA A 1 93 ? 2.904 -1.461 7.279 1.00 98.25 93 ALA A CA 1
ATOM 702 C C . ALA A 1 93 ? 3.645 -1.979 6.027 1.00 98.25 93 ALA A C 1
ATOM 704 O O . ALA A 1 93 ? 4.696 -2.618 6.096 1.00 98.25 93 ALA A O 1
ATOM 705 N N . ILE A 1 94 ? 3.085 -1.716 4.845 1.00 98.50 94 ILE A N 1
ATOM 706 C CA . ILE A 1 94 ? 3.649 -2.124 3.556 1.00 98.50 94 ILE A CA 1
ATOM 707 C C . ILE A 1 94 ? 4.579 -1.016 3.061 1.00 98.50 94 ILE A C 1
ATOM 709 O O . ILE A 1 94 ? 4.151 -0.059 2.416 1.00 98.50 94 ILE A O 1
ATOM 713 N N . LEU A 1 95 ? 5.862 -1.134 3.391 1.00 98.62 95 LEU A N 1
ATOM 714 C CA . LEU A 1 95 ? 6.889 -0.125 3.131 1.00 98.62 95 LEU A CA 1
ATOM 715 C C . LEU A 1 95 ? 8.102 -0.747 2.432 1.00 98.62 95 LEU A C 1
ATOM 717 O O . LEU A 1 95 ? 8.323 -1.953 2.500 1.00 98.62 95 LEU A O 1
ATOM 721 N N . TRP A 1 96 ? 8.898 0.086 1.767 1.00 98.50 96 TRP A N 1
ATOM 722 C CA . TRP A 1 96 ? 10.143 -0.315 1.122 1.00 98.50 96 TRP A CA 1
ATOM 723 C C . TRP A 1 96 ? 11.247 0.704 1.407 1.00 98.50 96 TRP A C 1
ATOM 725 O O . TRP A 1 96 ? 11.186 1.853 0.962 1.00 98.50 96 TRP A O 1
ATOM 735 N N . GLY A 1 97 ? 12.268 0.271 2.146 1.00 98.25 97 GLY A N 1
ATOM 736 C CA . GLY A 1 97 ? 13.424 1.086 2.514 1.00 98.25 97 GLY A CA 1
ATOM 737 C C . GLY A 1 97 ? 14.746 0.587 1.938 1.00 98.25 97 GLY A C 1
ATOM 738 O O . GLY A 1 97 ? 15.790 1.140 2.270 1.00 98.25 97 GLY A O 1
ATOM 739 N N . LYS A 1 98 ? 14.743 -0.430 1.072 1.00 98.44 98 LYS A N 1
ATOM 740 C CA . LYS A 1 98 ? 15.962 -0.932 0.432 1.00 98.44 98 LYS A CA 1
ATOM 741 C C . LYS A 1 98 ? 16.382 -0.032 -0.737 1.00 98.44 98 LYS A C 1
ATOM 743 O O . LYS A 1 98 ? 15.570 0.281 -1.611 1.00 98.44 98 LYS A O 1
ATOM 748 N N . GLY A 1 99 ? 17.645 0.395 -0.723 1.00 97.19 99 GLY A N 1
ATOM 749 C CA . GLY A 1 99 ? 18.281 1.129 -1.819 1.00 97.19 99 GLY A CA 1
ATOM 750 C C . GLY A 1 99 ? 18.551 0.271 -3.055 1.00 97.19 99 GLY A C 1
ATOM 751 O O . GLY A 1 99 ? 18.274 -0.929 -3.072 1.00 97.19 99 GLY A O 1
ATOM 752 N N . ASN A 1 100 ? 19.126 0.893 -4.076 1.00 96.06 100 ASN A N 1
ATOM 753 C CA . ASN A 1 100 ? 19.510 0.249 -5.330 1.00 96.06 100 ASN A CA 1
ATOM 754 C C . ASN A 1 100 ? 20.837 0.836 -5.852 1.00 96.06 100 ASN A C 1
ATOM 756 O O . ASN A 1 100 ? 21.588 1.449 -5.095 1.00 96.06 100 ASN A O 1
ATOM 760 N N . SER A 1 101 ? 21.157 0.637 -7.134 1.00 95.31 101 SER A N 1
ATOM 761 C CA . SER A 1 101 ? 22.391 1.157 -7.742 1.00 95.31 101 SER A CA 1
ATOM 762 C C . SER A 1 101 ? 22.514 2.686 -7.711 1.00 95.31 101 SER A C 1
ATOM 764 O O . SER A 1 101 ? 23.628 3.193 -7.800 1.00 95.31 101 SER A O 1
ATOM 766 N N . ASP A 1 102 ? 21.404 3.414 -7.549 1.00 93.75 102 ASP A N 1
ATOM 767 C CA . ASP A 1 102 ? 21.390 4.876 -7.418 1.00 93.75 102 ASP A CA 1
ATOM 768 C C . ASP A 1 102 ? 21.609 5.349 -5.964 1.00 93.75 102 ASP A C 1
ATOM 770 O O . ASP A 1 102 ? 21.651 6.554 -5.697 1.00 93.75 102 ASP A O 1
ATOM 774 N N . GLY A 1 103 ? 21.771 4.416 -5.019 1.00 94.94 103 GLY A N 1
ATOM 775 C CA . GLY A 1 103 ? 22.137 4.673 -3.627 1.00 94.94 103 GLY A CA 1
ATOM 776 C C . GLY A 1 103 ? 21.142 4.123 -2.606 1.00 94.94 103 GLY A C 1
ATOM 777 O O . GLY A 1 103 ? 20.205 3.391 -2.926 1.00 94.94 103 GLY A O 1
ATOM 778 N N . ASP A 1 104 ? 21.356 4.496 -1.346 1.00 95.94 104 ASP A N 1
ATOM 779 C CA . ASP A 1 104 ? 20.506 4.076 -0.233 1.00 95.94 104 ASP A CA 1
ATOM 780 C C . ASP A 1 104 ? 19.228 4.911 -0.135 1.00 95.94 104 ASP A C 1
ATOM 782 O O . ASP A 1 104 ? 19.220 6.113 -0.447 1.00 95.94 104 ASP A O 1
ATOM 786 N N . ARG A 1 105 ? 18.155 4.279 0.365 1.00 96.81 105 ARG A N 1
ATOM 787 C CA . ARG A 1 105 ? 16.953 5.019 0.756 1.00 96.81 105 ARG A CA 1
ATOM 788 C C . ARG A 1 105 ? 17.167 5.737 2.070 1.00 96.81 105 ARG A C 1
ATOM 790 O O . ARG A 1 105 ? 17.875 5.284 2.963 1.00 96.81 105 ARG A O 1
ATOM 797 N N . THR A 1 106 ? 16.492 6.863 2.187 1.00 97.25 106 THR A N 1
ATOM 798 C CA . THR A 1 106 ? 16.520 7.739 3.351 1.00 97.25 106 THR A CA 1
ATOM 799 C C . THR A 1 106 ? 15.111 7.880 3.910 1.00 97.25 106 THR A C 1
ATOM 801 O O . THR A 1 106 ? 14.132 7.752 3.177 1.00 97.25 106 THR A O 1
ATOM 804 N N . LEU A 1 107 ? 14.995 8.136 5.214 1.00 97.19 107 LEU A N 1
ATOM 805 C CA . LEU A 1 107 ? 13.695 8.399 5.833 1.00 97.19 107 LEU A CA 1
ATOM 806 C C . LEU A 1 107 ? 13.094 9.719 5.320 1.00 97.19 107 LEU A C 1
ATOM 808 O O . LEU A 1 107 ? 11.946 9.763 4.889 1.00 97.19 107 LEU A O 1
ATOM 812 N N . GLU A 1 108 ? 13.906 10.774 5.328 1.00 95.81 108 GLU A N 1
ATOM 813 C CA . GLU A 1 108 ? 13.602 12.065 4.710 1.00 95.81 108 GLU A CA 1
ATOM 814 C C . GLU A 1 108 ? 14.131 12.099 3.280 1.00 95.81 108 GLU A C 1
ATOM 816 O O . GLU A 1 108 ? 15.205 11.565 3.005 1.00 95.81 108 GLU A O 1
ATOM 821 N N . ILE A 1 109 ? 13.428 12.771 2.370 1.00 93.88 109 ILE A N 1
ATOM 822 C CA . ILE A 1 109 ? 13.863 12.881 0.969 1.00 93.88 109 ILE A CA 1
ATOM 823 C C . ILE A 1 109 ? 15.193 13.644 0.861 1.00 93.88 109 ILE A C 1
ATOM 825 O O . ILE A 1 109 ? 16.096 13.216 0.149 1.00 93.88 109 ILE A O 1
ATOM 829 N N . GLY A 1 110 ? 15.337 14.770 1.564 1.00 90.38 110 GLY A N 1
ATOM 830 C CA . GLY A 1 110 ? 16.468 15.673 1.346 1.00 90.38 110 GLY A CA 1
ATOM 831 C C . GLY A 1 110 ? 16.457 16.244 -0.079 1.00 90.38 110 GLY A C 1
ATOM 832 O O . GLY A 1 110 ? 15.466 16.845 -0.495 1.00 90.38 110 GLY A O 1
ATOM 833 N N . ALA A 1 111 ? 17.550 16.061 -0.828 1.00 91.06 111 ALA A N 1
ATOM 834 C CA . ALA A 1 111 ? 17.612 16.444 -2.237 1.00 91.06 111 ALA A CA 1
ATOM 835 C C . ALA A 1 111 ? 16.689 15.550 -3.081 1.00 91.06 111 ALA A C 1
ATOM 837 O O . ALA A 1 111 ? 16.777 14.326 -3.046 1.00 91.06 111 ALA A O 1
ATOM 838 N N . ASN A 1 112 ? 15.792 16.168 -3.848 1.00 92.50 112 ASN A N 1
ATOM 839 C CA . ASN A 1 112 ? 14.825 15.462 -4.687 1.00 92.50 112 ASN A CA 1
ATOM 840 C C . ASN A 1 112 ? 15.376 15.226 -6.105 1.00 92.50 112 ASN A C 1
ATOM 842 O O . ASN A 1 112 ? 14.813 15.715 -7.080 1.00 92.50 112 ASN A O 1
ATOM 846 N N . ASP A 1 113 ? 16.505 14.530 -6.208 1.00 93.62 113 ASP A N 1
ATOM 847 C CA . ASP A 1 113 ? 17.216 14.263 -7.467 1.00 93.62 113 ASP A CA 1
ATOM 848 C C . ASP A 1 113 ? 17.030 12.825 -7.982 1.00 93.62 113 ASP A C 1
ATOM 850 O O . ASP A 1 113 ? 17.209 12.559 -9.172 1.00 93.62 113 ASP A O 1
ATOM 854 N N . LYS A 1 114 ? 16.656 11.897 -7.094 1.00 94.50 114 LYS A N 1
ATOM 855 C CA . LYS A 1 114 ? 16.446 10.475 -7.385 1.00 94.50 114 LYS A CA 1
ATOM 856 C C . LYS A 1 114 ? 15.264 9.915 -6.595 1.00 94.50 114 LYS A C 1
ATOM 858 O O . LYS A 1 114 ? 15.075 10.241 -5.425 1.00 94.50 114 LYS A O 1
ATOM 863 N N . PHE A 1 115 ? 14.520 8.985 -7.195 1.00 95.94 115 PHE A N 1
ATOM 864 C CA . PHE A 1 115 ? 13.401 8.295 -6.535 1.00 95.94 115 PHE A CA 1
ATOM 865 C C . PHE A 1 115 ? 13.814 7.498 -5.293 1.00 95.94 115 PHE A C 1
ATOM 867 O O . PHE A 1 115 ? 13.054 7.397 -4.329 1.00 95.94 115 PHE A O 1
ATOM 874 N N . VAL A 1 116 ? 15.037 6.958 -5.301 1.00 96.00 116 VAL A N 1
ATOM 875 C CA . VAL A 1 116 ? 15.587 6.214 -4.164 1.00 96.00 116 VAL A CA 1
ATOM 876 C C . VAL A 1 116 ? 15.683 7.087 -2.903 1.00 96.00 116 VAL A C 1
ATOM 878 O O . VAL A 1 116 ? 15.708 6.564 -1.798 1.00 96.00 116 VAL A O 1
ATOM 881 N N . LYS A 1 117 ? 15.651 8.422 -3.018 1.00 95.88 117 LYS A N 1
ATOM 882 C CA . LYS A 1 117 ? 15.576 9.329 -1.866 1.00 95.88 117 LYS A CA 1
ATOM 883 C C . LYS A 1 117 ? 14.158 9.357 -1.290 1.00 95.88 117 LYS A C 1
ATOM 885 O O . LYS A 1 117 ? 13.245 9.935 -1.887 1.00 95.88 117 LYS A O 1
ATOM 890 N N . GLY A 1 118 ? 13.988 8.769 -0.108 1.00 97.00 118 GLY A N 1
ATOM 891 C CA . GLY A 1 118 ? 12.700 8.571 0.563 1.00 97.00 118 GLY A CA 1
ATOM 892 C C . GLY A 1 118 ? 12.270 7.100 0.645 1.00 97.00 118 GLY A C 1
ATOM 893 O O . GLY A 1 118 ? 12.681 6.256 -0.157 1.00 97.00 118 GLY A O 1
ATOM 894 N N . ILE A 1 119 ? 11.396 6.799 1.605 1.00 98.19 119 ILE A N 1
ATOM 895 C CA . ILE A 1 119 ? 10.747 5.487 1.738 1.00 98.19 119 ILE A CA 1
ATOM 896 C C . ILE A 1 119 ? 9.614 5.373 0.712 1.00 98.19 119 ILE A C 1
ATOM 898 O O . ILE A 1 119 ? 8.850 6.315 0.517 1.00 98.19 119 ILE A O 1
ATOM 902 N N . ALA A 1 120 ? 9.488 4.223 0.054 1.00 97.44 120 ALA A N 1
ATOM 903 C CA . ALA A 1 120 ? 8.402 3.939 -0.889 1.00 97.44 120 ALA A CA 1
ATOM 904 C C . ALA A 1 120 ? 7.407 2.928 -0.297 1.00 97.44 120 ALA A C 1
ATOM 906 O O . ALA A 1 120 ? 7.609 2.414 0.806 1.00 97.44 120 ALA A O 1
ATOM 907 N N . THR A 1 121 ? 6.322 2.635 -1.016 1.00 97.94 121 THR A N 1
ATOM 908 C CA . THR A 1 121 ? 5.344 1.623 -0.597 1.00 97.94 121 THR A CA 1
ATOM 909 C C . THR A 1 121 ? 4.938 0.723 -1.767 1.00 97.94 121 THR A C 1
ATOM 911 O O . THR A 1 121 ? 4.401 1.217 -2.755 1.00 97.94 121 THR A O 1
ATOM 914 N N . PRO A 1 122 ? 5.124 -0.605 -1.647 1.00 97.50 122 PRO A N 1
ATOM 915 C CA . PRO A 1 122 ? 4.626 -1.567 -2.624 1.00 97.50 122 PRO A CA 1
ATOM 916 C C . PRO A 1 122 ? 3.168 -1.993 -2.358 1.00 97.50 122 PRO A C 1
ATOM 918 O O . PRO A 1 122 ? 2.759 -3.074 -2.780 1.00 97.50 122 PRO A O 1
ATOM 921 N N . LYS A 1 123 ? 2.373 -1.180 -1.634 1.00 97.56 123 LYS A N 1
ATOM 922 C CA . LYS A 1 123 ? 0.963 -1.483 -1.309 1.00 97.56 123 LYS A CA 1
ATOM 923 C C . LYS A 1 123 ? 0.150 -1.792 -2.566 1.00 97.56 123 LYS A C 1
ATOM 925 O O . LYS A 1 123 ? -0.557 -2.793 -2.609 1.00 97.56 123 LYS A O 1
ATOM 930 N N . TRP A 1 124 ? 0.257 -0.931 -3.571 1.00 96.81 124 TRP A N 1
ATOM 931 C CA . TRP A 1 124 ? -0.419 -1.103 -4.851 1.00 96.81 124 TRP A CA 1
ATOM 932 C C . TRP A 1 124 ? 0.459 -1.941 -5.768 1.00 96.81 124 TRP A C 1
ATOM 934 O O . TRP A 1 124 ? 1.612 -1.590 -5.997 1.00 96.81 124 TRP A O 1
ATOM 944 N N . ASN A 1 125 ? -0.071 -3.046 -6.276 1.00 96.69 125 ASN A N 1
ATOM 945 C CA . ASN A 1 125 ? 0.597 -3.909 -7.243 1.00 96.69 125 ASN A CA 1
ATOM 946 C C . ASN A 1 125 ? -0.460 -4.673 -8.048 1.00 96.69 125 ASN A C 1
ATOM 948 O O . ASN A 1 125 ? -1.612 -4.759 -7.632 1.00 96.69 125 ASN A O 1
ATOM 952 N N . ASN A 1 126 ? -0.061 -5.220 -9.190 1.00 97.31 126 ASN A N 1
ATOM 953 C CA . ASN A 1 126 ? -0.958 -5.877 -10.132 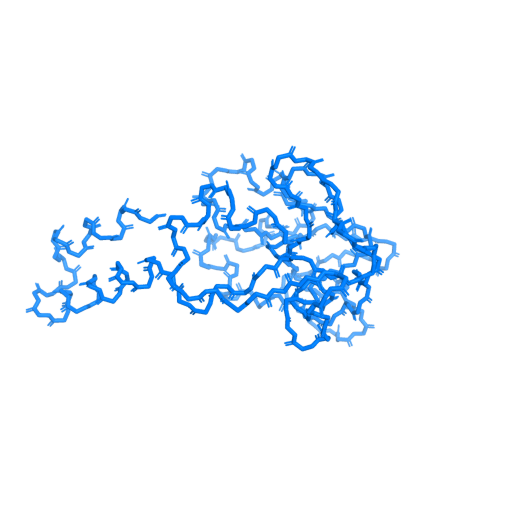1.00 97.31 126 ASN A CA 1
ATOM 954 C C . ASN A 1 126 ? -0.945 -7.412 -9.994 1.00 97.31 126 ASN A C 1
ATOM 956 O O . ASN A 1 126 ? -1.360 -8.122 -10.904 1.00 97.31 126 ASN A O 1
ATOM 960 N N . ASN A 1 127 ? -0.412 -7.954 -8.891 1.00 96.81 127 ASN A N 1
ATOM 961 C CA . ASN A 1 127 ? -0.353 -9.402 -8.701 1.00 96.81 127 ASN A CA 1
ATOM 962 C C . ASN A 1 127 ? -1.709 -9.936 -8.252 1.00 96.81 127 ASN A C 1
ATOM 964 O O . ASN A 1 127 ? -2.295 -9.430 -7.296 1.00 96.81 127 ASN A O 1
ATOM 968 N N . TYR A 1 128 ? -2.145 -11.035 -8.860 1.00 95.75 128 TYR A N 1
ATOM 969 C CA . TYR A 1 128 ? -3.352 -11.720 -8.417 1.00 95.75 128 TYR A CA 1
ATOM 970 C C . TYR A 1 128 ? -3.053 -12.543 -7.164 1.00 95.75 128 TYR A C 1
ATOM 972 O O . TYR A 1 128 ? -1.996 -13.180 -7.043 1.00 95.75 128 TYR A O 1
ATOM 980 N N . SER A 1 129 ? -4.007 -12.571 -6.237 1.00 93.00 129 SER A N 1
ATOM 981 C CA . SER A 1 129 ? -3.885 -13.308 -4.974 1.00 93.00 129 SER A CA 1
ATOM 982 C C . SER A 1 129 ? -3.761 -14.820 -5.194 1.00 93.00 129 SER A C 1
ATOM 984 O O . SER A 1 129 ? -3.039 -15.501 -4.469 1.00 93.00 129 SER A O 1
ATOM 986 N N . ASN A 1 130 ? -4.400 -15.331 -6.249 1.00 91.88 130 ASN A N 1
ATOM 987 C CA . ASN A 1 130 ? -4.361 -16.736 -6.651 1.00 91.88 130 ASN A CA 1
ATOM 988 C C . ASN A 1 130 ? -3.143 -17.105 -7.524 1.00 91.88 130 ASN A C 1
ATOM 990 O O . ASN A 1 130 ? -3.022 -18.253 -7.943 1.00 91.88 130 ASN A O 1
ATOM 994 N N . GLY A 1 131 ? -2.252 -16.149 -7.816 1.00 92.00 131 GLY A N 1
ATOM 995 C CA . GLY A 1 131 ? -1.079 -16.366 -8.667 1.00 92.00 131 GLY A CA 1
ATOM 996 C C . GLY A 1 131 ? -1.358 -16.398 -10.173 1.00 92.00 131 GLY A C 1
ATOM 997 O O . GLY A 1 131 ? -0.465 -16.776 -10.927 1.00 92.00 131 GLY A O 1
ATOM 998 N N . GLY A 1 132 ? -2.558 -16.008 -10.611 1.00 93.94 132 GLY A N 1
ATOM 999 C CA . GLY A 1 132 ? -2.881 -15.813 -12.023 1.00 93.94 132 GLY A CA 1
ATOM 1000 C C . GLY A 1 132 ? -2.079 -14.684 -12.682 1.00 93.94 132 GLY A C 1
ATOM 1001 O O . GLY A 1 132 ? -1.349 -13.936 -12.027 1.00 93.94 132 GLY A O 1
ATOM 1002 N N . THR A 1 133 ? -2.221 -14.574 -14.001 1.00 95.12 133 THR A N 1
ATOM 1003 C CA . THR A 1 133 ? -1.523 -13.578 -14.822 1.00 95.12 133 THR A CA 1
ATOM 1004 C C . THR A 1 133 ? -2.453 -12.406 -15.136 1.00 95.12 133 THR A C 1
ATOM 1006 O O . THR A 1 133 ? -3.600 -12.659 -15.511 1.00 95.12 133 THR A O 1
ATOM 1009 N N . PRO A 1 134 ? -1.977 -11.152 -15.027 1.00 96.56 134 PRO A N 1
ATOM 1010 C CA . PRO A 1 134 ? -2.722 -9.996 -15.505 1.00 96.56 134 PRO A CA 1
ATOM 1011 C C . PRO A 1 134 ? -3.057 -10.083 -16.995 1.00 96.56 134 PRO A C 1
ATOM 1013 O O . PRO A 1 134 ? -2.317 -10.687 -17.772 1.00 96.56 134 PRO A O 1
ATOM 1016 N N . HIS A 1 135 ? -4.156 -9.457 -17.402 1.00 96.81 135 HIS A N 1
ATOM 1017 C CA . HIS A 1 135 ? -4.634 -9.466 -18.782 1.00 96.81 135 HIS A CA 1
ATOM 1018 C C . HIS A 1 135 ? -3.697 -8.732 -19.750 1.00 96.81 135 HIS A C 1
ATOM 1020 O O . HIS A 1 135 ? -3.659 -9.074 -20.928 1.00 96.81 135 HIS A O 1
ATOM 1026 N N . ASP A 1 136 ? -2.926 -7.759 -19.259 1.00 97.75 136 ASP A N 1
ATOM 1027 C CA . ASP A 1 136 ? -1.925 -7.023 -20.031 1.00 97.75 136 ASP A CA 1
ATOM 1028 C C . ASP A 1 136 ? -0.628 -6.854 -19.226 1.00 97.75 136 ASP A C 1
ATOM 1030 O O . ASP A 1 136 ? -0.637 -6.815 -17.994 1.00 97.75 136 ASP A O 1
ATOM 1034 N N . SER A 1 137 ? 0.510 -6.757 -19.919 1.00 96.44 137 SER A N 1
ATOM 1035 C CA . SER A 1 137 ? 1.814 -6.594 -19.262 1.00 96.44 137 SER A CA 1
ATOM 1036 C C . SER A 1 137 ? 2.107 -5.155 -18.846 1.00 96.44 137 SER A C 1
ATOM 1038 O O . SER A 1 137 ? 2.949 -4.933 -17.975 1.00 96.44 137 SER A O 1
ATOM 1040 N N . TYR A 1 138 ? 1.475 -4.172 -19.492 1.00 97.00 138 TYR A N 1
ATOM 1041 C CA . TYR A 1 138 ? 1.691 -2.761 -19.209 1.00 97.00 138 TYR A CA 1
ATOM 1042 C C . TYR A 1 138 ? 0.559 -2.198 -18.356 1.00 97.00 138 TYR A C 1
ATOM 1044 O O . TYR A 1 138 ? 0.828 -1.688 -17.276 1.00 97.00 138 TYR A O 1
ATOM 1052 N N . ASN A 1 139 ? -0.688 -2.301 -18.808 1.00 97.44 139 ASN A N 1
ATOM 1053 C CA . ASN A 1 139 ? -1.886 -1.851 -18.113 1.00 97.44 139 ASN A CA 1
ATOM 1054 C C . ASN A 1 139 ? -2.233 -2.763 -16.928 1.00 97.44 139 ASN A C 1
ATOM 1056 O O . ASN A 1 139 ? -1.865 -3.934 -16.899 1.00 97.44 139 ASN A O 1
ATOM 1060 N N . VAL A 1 140 ? -2.926 -2.216 -15.926 1.00 97.62 140 VAL A N 1
ATOM 1061 C CA . VAL A 1 140 ? -3.223 -2.941 -14.684 1.00 97.62 140 VAL A CA 1
ATOM 1062 C C . VAL A 1 140 ? -4.687 -3.347 -14.561 1.00 97.62 140 VAL A C 1
ATOM 1064 O O . VAL A 1 140 ? -5.586 -2.658 -15.030 1.00 97.62 140 VAL A O 1
ATOM 1067 N N . ASP A 1 141 ? -4.893 -4.444 -13.846 1.00 97.56 141 ASP A N 1
ATOM 1068 C CA . ASP A 1 141 ? -6.174 -5.072 -13.531 1.00 97.56 141 ASP A CA 1
ATOM 1069 C C . ASP A 1 141 ? -6.663 -4.812 -12.104 1.00 97.56 141 ASP A C 1
ATOM 1071 O O . ASP A 1 141 ? -7.731 -5.300 -11.725 1.00 97.56 141 ASP A O 1
ATOM 1075 N N . ILE A 1 142 ? -5.839 -4.149 -11.288 1.00 96.31 142 ILE A N 1
ATOM 1076 C CA . ILE A 1 142 ? -6.166 -3.815 -9.903 1.00 96.31 142 ILE A CA 1
ATOM 1077 C C . ILE A 1 142 ? -7.286 -2.777 -9.866 1.00 96.31 142 ILE A C 1
ATOM 1079 O O . ILE A 1 142 ? -7.126 -1.659 -10.351 1.00 96.31 142 ILE A O 1
ATOM 1083 N N . ASP A 1 143 ? -8.392 -3.112 -9.214 1.00 96.44 143 ASP A N 1
ATOM 1084 C CA . ASP A 1 143 ? -9.488 -2.172 -8.988 1.00 96.44 143 ASP A CA 1
ATOM 1085 C C . ASP A 1 143 ? -9.122 -1.110 -7.939 1.00 96.44 143 ASP A C 1
ATOM 1087 O O . ASP A 1 143 ? -8.311 -1.340 -7.037 1.00 96.44 143 ASP A O 1
ATOM 1091 N N . PHE A 1 144 ? -9.767 0.056 -8.014 1.00 95.94 144 PHE A N 1
ATOM 1092 C CA . PHE A 1 144 ? -9.692 1.059 -6.953 1.00 95.94 144 PHE A CA 1
ATOM 1093 C C . PHE A 1 144 ? -10.952 0.992 -6.094 1.00 95.94 144 PHE A C 1
ATOM 1095 O O . PHE A 1 144 ? -12.033 1.384 -6.528 1.00 95.94 144 PHE A O 1
ATOM 1102 N N . PHE A 1 145 ? -10.834 0.500 -4.864 1.00 95.56 145 PHE A N 1
ATOM 1103 C CA . PHE A 1 145 ? -11.970 0.453 -3.943 1.00 95.56 145 PHE A CA 1
ATOM 1104 C C . PHE A 1 145 ? -12.218 1.844 -3.361 1.00 95.56 145 PHE A C 1
ATOM 1106 O O . PHE A 1 145 ? -11.580 2.232 -2.384 1.00 95.56 145 PHE A O 1
ATOM 1113 N N . LEU A 1 146 ? -13.129 2.590 -3.991 1.00 96.06 146 LEU A N 1
ATOM 1114 C CA . LEU A 1 146 ? -13.488 3.943 -3.580 1.00 96.06 146 LEU A CA 1
ATOM 1115 C C . LEU A 1 146 ? -14.173 3.937 -2.215 1.00 96.06 146 LEU A C 1
ATOM 1117 O O . LEU A 1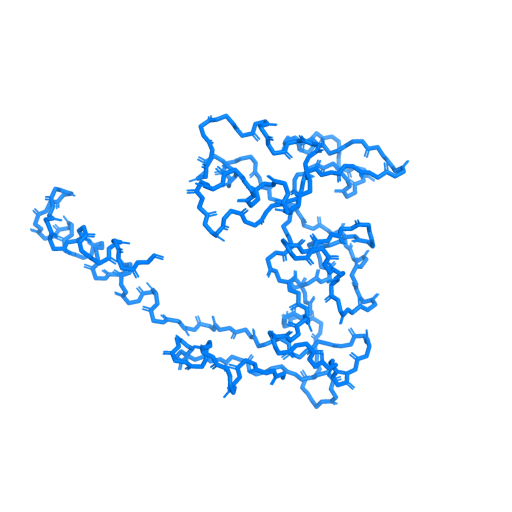 146 ? -13.821 4.760 -1.380 1.00 96.06 146 LEU A O 1
ATOM 1121 N N . PHE A 1 147 ? -15.080 2.981 -1.982 1.00 97.00 147 PHE A N 1
ATOM 1122 C CA . PHE A 1 147 ? -15.640 2.701 -0.657 1.00 97.00 147 PHE A CA 1
ATOM 1123 C C . PHE A 1 147 ? -15.341 1.271 -0.227 1.00 97.00 147 PHE A C 1
ATOM 1125 O O . PHE A 1 147 ? -15.449 0.327 -1.021 1.00 97.00 147 PHE A O 1
ATOM 1132 N N . ARG A 1 148 ? -15.010 1.125 1.056 1.00 96.81 148 ARG A N 1
ATOM 1133 C CA . ARG A 1 148 ? -14.683 -0.144 1.708 1.00 96.81 148 ARG A CA 1
ATOM 1134 C C . ARG A 1 148 ? -15.407 -0.264 3.042 1.00 96.81 148 ARG A C 1
ATOM 1136 O O . ARG A 1 148 ? -15.666 0.747 3.689 1.00 96.81 148 ARG A O 1
ATOM 1143 N N . VAL A 1 149 ? -15.695 -1.490 3.471 1.00 95.50 149 VAL A N 1
ATOM 1144 C CA . VAL A 1 149 ? -16.341 -1.758 4.769 1.00 95.50 149 VAL A CA 1
ATOM 1145 C C . VAL A 1 149 ? -15.546 -1.159 5.937 1.00 95.50 149 VAL A C 1
ATOM 1147 O O . VAL A 1 149 ? -16.158 -0.614 6.854 1.00 95.50 149 VAL A O 1
ATOM 1150 N N . ASP A 1 150 ? -14.211 -1.162 5.872 1.00 95.50 150 ASP A N 1
ATOM 1151 C CA . ASP A 1 150 ? -13.337 -0.579 6.902 1.00 95.50 150 ASP A CA 1
ATOM 1152 C C . ASP A 1 150 ? -13.653 0.899 7.208 1.00 95.50 150 ASP A C 1
ATOM 1154 O O . ASP A 1 150 ? -13.544 1.339 8.354 1.00 95.50 150 ASP A O 1
ATOM 1158 N N . GLU A 1 151 ? -14.101 1.669 6.209 1.00 96.75 151 GLU A N 1
ATOM 1159 C CA . GLU A 1 151 ? -14.510 3.067 6.396 1.00 96.75 151 GLU A CA 1
ATOM 1160 C C . GLU A 1 151 ? -15.708 3.171 7.350 1.00 96.75 151 GLU A C 1
ATOM 1162 O O . GLU A 1 151 ? -15.740 4.036 8.223 1.00 96.75 151 GLU A O 1
ATOM 1167 N N . ALA A 1 152 ? -16.675 2.253 7.250 1.00 96.50 152 ALA A N 1
ATOM 1168 C CA . ALA A 1 152 ? -17.834 2.232 8.137 1.00 96.50 152 ALA A CA 1
ATOM 1169 C C . ALA A 1 152 ? -17.438 1.927 9.590 1.00 96.50 152 ALA A C 1
ATOM 1171 O O . ALA A 1 152 ? -17.996 2.524 10.513 1.00 96.50 152 ALA A O 1
ATOM 1172 N N . TYR A 1 153 ? -16.462 1.040 9.801 1.00 97.56 153 TYR A N 1
ATOM 1173 C CA . TYR A 1 153 ? -15.928 0.738 11.131 1.00 97.56 153 TYR A CA 1
ATOM 1174 C C . TYR A 1 153 ? -15.208 1.943 11.741 1.00 97.56 153 TYR A C 1
ATOM 1176 O O . TYR A 1 153 ? -15.481 2.287 12.892 1.00 97.56 153 TYR A O 1
ATOM 1184 N N . LEU A 1 154 ? -14.345 2.620 10.975 1.00 98.00 154 LEU A N 1
ATOM 1185 C CA . LEU A 1 154 ? -13.653 3.828 11.436 1.00 98.00 154 LEU A CA 1
ATOM 1186 C C . LEU A 1 154 ? -14.635 4.968 11.742 1.00 98.00 154 LEU A C 1
ATOM 1188 O O . LEU A 1 154 ? -14.571 5.543 12.827 1.00 98.00 154 LEU A O 1
ATOM 1192 N N . ASN A 1 155 ? -15.601 5.227 10.854 1.00 98.19 155 ASN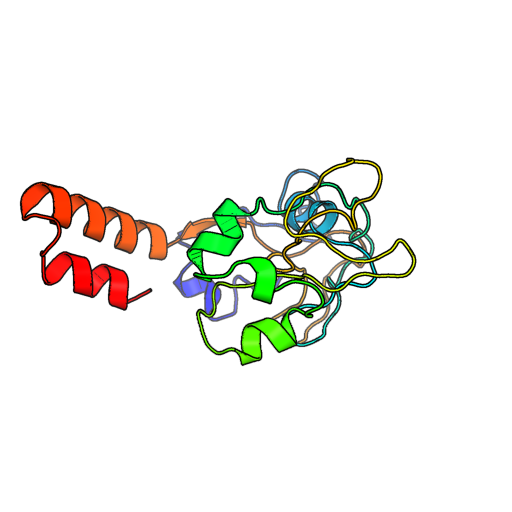 A N 1
ATOM 1193 C CA . ASN A 1 155 ? -16.632 6.248 11.060 1.00 98.19 155 ASN A CA 1
ATOM 1194 C C . ASN A 1 155 ? -17.488 5.949 12.304 1.00 98.19 155 ASN A C 1
ATOM 1196 O O . ASN A 1 155 ? -17.797 6.848 13.087 1.00 98.19 155 ASN A O 1
ATOM 1200 N N . ALA A 1 156 ? -17.868 4.682 12.515 1.00 97.75 156 ALA A N 1
ATOM 1201 C CA . ALA A 1 156 ? -18.629 4.272 13.693 1.00 97.75 156 ALA A CA 1
ATOM 1202 C C . ALA A 1 156 ? -17.810 4.394 14.986 1.00 97.75 156 ALA A C 1
ATOM 1204 O O . ALA A 1 156 ? -18.361 4.793 16.013 1.00 97.75 156 ALA A O 1
ATOM 1205 N N . ALA A 1 157 ? -16.512 4.075 14.946 1.00 98.19 157 ALA A N 1
ATOM 1206 C CA . ALA A 1 157 ? -15.605 4.257 16.075 1.00 98.19 157 ALA A CA 1
ATOM 1207 C C . ALA A 1 157 ? -15.480 5.735 16.463 1.00 98.19 157 ALA A C 1
ATOM 1209 O O . ALA A 1 157 ? -15.682 6.076 17.628 1.00 98.19 157 ALA A O 1
ATOM 1210 N N . GLU A 1 158 ? -15.215 6.610 15.493 1.00 98.12 158 GLU A N 1
ATOM 1211 C CA . GLU A 1 158 ? -15.081 8.053 15.711 1.00 98.12 158 GLU A CA 1
ATOM 1212 C C . GLU A 1 158 ? -16.380 8.667 16.253 1.00 98.12 158 GLU A C 1
ATOM 1214 O O . GLU A 1 158 ? -16.366 9.361 17.271 1.00 98.12 158 GLU A O 1
ATOM 1219 N N . ALA A 1 159 ? -17.529 8.351 15.644 1.00 98.25 159 ALA A N 1
ATOM 1220 C CA . ALA A 1 159 ? -18.826 8.838 16.111 1.00 98.25 159 ALA A CA 1
ATOM 1221 C C . ALA A 1 159 ? -19.128 8.395 17.554 1.00 98.25 159 ALA A C 1
ATOM 1223 O O . ALA A 1 159 ? -19.611 9.179 18.374 1.00 98.25 159 ALA A O 1
ATOM 1224 N N . GLU A 1 160 ? -18.817 7.143 17.887 1.00 98.25 160 GLU A N 1
ATOM 1225 C CA . GLU A 1 160 ? -18.981 6.598 19.232 1.00 98.25 160 GLU A CA 1
ATOM 1226 C C . GLU A 1 160 ? -18.052 7.289 20.247 1.00 98.25 160 GLU A C 1
ATOM 1228 O O . GLU A 1 160 ? -18.487 7.578 21.363 1.00 98.25 160 GLU A O 1
ATOM 1233 N N . MET A 1 161 ? -16.812 7.617 19.866 1.00 97.94 161 MET A N 1
ATOM 1234 C CA . MET A 1 161 ? -15.888 8.391 20.706 1.00 97.94 161 MET A CA 1
ATOM 1235 C C . MET A 1 161 ? -16.371 9.828 20.930 1.00 97.94 161 MET A C 1
ATOM 1237 O O . MET A 1 161 ? -16.236 10.349 22.034 1.00 97.94 161 MET A O 1
ATOM 1241 N N . HIS A 1 162 ? -16.984 10.467 19.931 1.00 97.88 162 HIS A N 1
ATOM 1242 C CA . HIS A 1 162 ? -17.554 11.807 20.097 1.00 97.88 162 HIS A CA 1
ATOM 1243 C C . HIS A 1 162 ? -18.755 11.842 21.044 1.00 97.88 162 HIS A C 1
ATOM 1245 O O . HIS A 1 162 ? -18.924 12.811 21.783 1.00 97.88 162 HIS A O 1
ATOM 1251 N N . LEU A 1 163 ? -19.588 10.800 21.030 1.00 97.88 163 LEU A N 1
ATOM 1252 C CA . LEU A 1 163 ? -20.778 10.722 21.877 1.00 97.88 163 LEU A CA 1
ATOM 1253 C C . LEU A 1 163 ? -20.455 10.269 23.305 1.00 97.88 163 LEU A C 1
ATOM 1255 O O . LEU A 1 163 ? -21.055 10.771 24.252 1.00 97.88 163 LEU A O 1
ATOM 1259 N N . ASN A 1 164 ? -19.523 9.323 23.456 1.00 97.31 164 ASN A N 1
ATOM 1260 C CA . ASN A 1 164 ? -19.298 8.601 24.714 1.00 97.31 164 ASN A CA 1
ATOM 1261 C C . ASN A 1 164 ? -17.859 8.714 25.255 1.00 97.31 164 ASN A C 1
ATOM 1263 O O . ASN A 1 164 ? -17.532 8.092 26.267 1.00 97.31 164 ASN A O 1
ATOM 1267 N N . GLY A 1 165 ? -17.010 9.523 24.617 1.00 95.69 165 GLY A N 1
ATOM 1268 C CA . GLY A 1 165 ? -15.617 9.758 24.995 1.00 95.69 165 GLY A CA 1
ATOM 1269 C C . GLY A 1 165 ? -14.628 8.752 24.396 1.00 95.69 165 GLY A C 1
ATOM 1270 O O . GLY A 1 165 ? -14.980 7.638 24.005 1.00 95.69 165 GLY A O 1
ATOM 1271 N N . GLU A 1 166 ? -13.349 9.139 24.370 1.00 94.12 166 GLU A N 1
ATOM 1272 C CA . GLU A 1 166 ? -12.255 8.363 23.758 1.00 94.12 166 GLU A CA 1
ATOM 1273 C C . GLU A 1 166 ? -12.057 6.972 24.385 1.00 94.12 166 GLU A C 1
ATOM 1275 O O . GLU A 1 166 ? -11.593 6.046 23.726 1.00 94.12 166 GLU A O 1
ATOM 1280 N N . SER A 1 167 ? -12.469 6.796 25.643 1.00 95.38 167 SER A N 1
ATOM 1281 C CA . SER A 1 167 ? -12.392 5.522 26.368 1.00 95.38 167 SER A CA 1
ATOM 1282 C C . SER A 1 167 ? -13.564 4.567 26.081 1.00 95.38 167 SER A C 1
ATOM 1284 O O . SER A 1 167 ? -13.740 3.588 26.812 1.00 95.38 167 SER A O 1
ATOM 1286 N N . SER A 1 168 ? -14.401 4.827 25.065 1.00 97.75 168 SER A N 1
ATOM 1287 C CA . SER A 1 168 ? -15.552 3.969 24.749 1.00 97.75 168 SER A CA 1
ATOM 1288 C C . SER A 1 168 ? -15.122 2.548 24.365 1.00 97.75 168 SER A C 1
ATOM 1290 O O . SER A 1 168 ? -14.485 2.303 23.338 1.00 97.75 168 SER A O 1
ATOM 1292 N N . ALA A 1 169 ? -15.568 1.566 25.154 1.00 97.38 169 ALA A N 1
ATOM 1293 C CA . ALA A 1 169 ? -15.342 0.149 24.873 1.00 97.38 169 ALA A CA 1
ATOM 1294 C C . ALA A 1 169 ? -15.996 -0.308 23.556 1.00 97.38 169 ALA A C 1
ATOM 1296 O O . ALA A 1 169 ? -15.559 -1.290 22.957 1.00 97.38 169 ALA A O 1
ATOM 1297 N N . LYS A 1 170 ? -17.049 0.382 23.101 1.00 97.50 170 LYS A N 1
ATOM 1298 C CA . LYS A 1 170 ? -17.714 0.076 21.832 1.00 97.50 170 LYS A CA 1
ATOM 1299 C C . LYS A 1 170 ? -16.908 0.599 20.645 1.00 97.50 170 LYS A C 1
ATOM 1301 O O . LYS A 1 170 ? -16.729 -0.150 19.692 1.00 97.50 170 LYS A O 1
ATOM 1306 N N . ALA A 1 171 ? -16.348 1.806 20.744 1.00 97.69 171 ALA A N 1
ATOM 1307 C CA . ALA A 1 171 ? -15.422 2.321 19.738 1.00 97.69 171 ALA A CA 1
ATOM 1308 C C . ALA A 1 171 ? -14.195 1.411 19.605 1.00 97.69 171 ALA A C 1
ATOM 1310 O O . ALA A 1 171 ? -13.834 1.021 18.497 1.00 97.69 171 ALA A O 1
ATOM 1311 N N . LYS A 1 172 ? -13.632 0.964 20.738 1.00 97.12 172 LYS A N 1
ATOM 1312 C CA . LYS A 1 172 ? -12.516 0.010 20.742 1.00 97.12 172 LYS A CA 1
ATOM 1313 C C . LYS A 1 172 ? -12.836 -1.273 19.964 1.00 97.12 172 LYS A C 1
ATOM 1315 O O . LYS A 1 172 ? -12.004 -1.722 19.191 1.00 97.12 172 LYS A O 1
ATOM 1320 N N . LYS A 1 173 ? -14.043 -1.836 20.111 1.00 97.94 173 LYS A N 1
ATOM 1321 C CA . LYS A 1 173 ? -14.455 -3.036 19.356 1.00 97.94 173 LYS A CA 1
ATOM 1322 C C . LYS A 1 173 ? -14.489 -2.816 17.844 1.00 97.94 173 LYS A C 1
ATOM 1324 O O . LYS A 1 173 ? -14.217 -3.758 17.113 1.00 97.94 173 LYS A O 1
ATOM 1329 N N . TYR A 1 174 ? -14.852 -1.618 17.383 1.00 97.56 174 TYR A N 1
ATOM 1330 C CA . TYR A 1 174 ? -14.817 -1.306 15.955 1.00 97.56 174 TYR A CA 1
ATOM 1331 C C . TYR A 1 174 ? -13.380 -1.204 15.438 1.00 97.56 174 TYR A C 1
ATOM 1333 O O . TYR A 1 174 ? -13.096 -1.734 14.374 1.00 97.56 174 TYR A O 1
ATOM 1341 N N . ILE A 1 175 ? -12.475 -0.593 16.209 1.00 96.56 175 ILE A N 1
ATOM 1342 C CA . ILE A 1 175 ? -11.050 -0.505 15.854 1.00 96.56 175 ILE A CA 1
ATOM 1343 C C . ILE A 1 175 ? -10.369 -1.877 15.883 1.00 96.56 175 ILE A C 1
ATOM 1345 O O . ILE A 1 175 ? -9.630 -2.194 14.964 1.00 96.56 175 ILE A O 1
ATOM 1349 N N . ASP A 1 176 ? -10.634 -2.702 16.900 1.00 96.31 176 ASP A N 1
ATOM 1350 C CA . ASP A 1 176 ? -10.041 -4.043 17.042 1.00 96.31 176 ASP A CA 1
ATOM 1351 C C . ASP A 1 176 ? -10.492 -5.028 15.943 1.00 96.31 176 ASP A C 1
ATOM 1353 O O . ASP A 1 176 ? -9.929 -6.115 15.825 1.00 96.31 176 ASP A O 1
ATOM 1357 N N . ALA A 1 177 ? -11.543 -4.693 15.187 1.00 94.88 177 ALA A N 1
ATOM 1358 C CA . ALA A 1 177 ? -12.034 -5.502 14.074 1.00 94.88 177 ALA A CA 1
ATOM 1359 C C . ALA A 1 177 ? -11.288 -5.238 12.750 1.00 94.88 177 ALA A C 1
ATOM 1361 O O . ALA A 1 177 ? -11.555 -5.948 11.779 1.00 94.88 177 ALA A O 1
ATOM 1362 N N . LEU A 1 178 ? -10.400 -4.235 12.720 1.00 92.44 178 LEU A N 1
ATOM 1363 C CA . LEU A 1 178 ? -9.585 -3.808 11.574 1.00 92.44 178 LEU A CA 1
ATOM 1364 C C . LEU A 1 178 ? -8.143 -4.308 11.688 1.00 92.44 178 LEU A C 1
ATOM 1366 O O . LEU A 1 178 ? -7.563 -4.655 10.637 1.00 92.44 178 LEU A O 1
#

Secondary structure (DSSP, 8-state):
--TTTSGGGGTEEEEE--BTTTB--TTTHHHHHHTT--TT---TTS---SSTTTT-----B-HHHHTTT-SSGGGGTT--HHHHHTT-S-TT---B---BTTB---SS--S-S-TTSSBB---S----TT-PPPS-SSS----EEEEEHHHHHHHHHHHHHHHH-TT-HHHHHHHTT-

pLDDT: mean 95.89, std 2.88, range [84.0, 98.75]

Radius of gyration: 17.74 Å; chains: 1; bounding box: 43×33×48 Å

Foldseek 3Di:
DCCCPDPVVVWQPDWPFFAQPPRFDCPFLVVVQLQQADQVAAWLVRHGQQAPSNHNLHDADALVVCVVQDVPSCVQAQDHQVRVVVVVRDPPNQKHRRADPVDGEDNAQPDVPGSSDHIGGSPRGQADPVRDHGPDRHTHRDIDRPGTPLVVLQVVLVVCCVVPNPPDPSSVVSVVVD